Protein AF-A0A1S3Y6X4-F1 (afdb_monomer_lite)

Structure (mmCIF, N/CA/C/O backbone):
data_AF-A0A1S3Y6X4-F1
#
_entry.id   AF-A0A1S3Y6X4-F1
#
loop_
_atom_site.group_PDB
_atom_site.id
_atom_site.type_symbol
_atom_site.label_atom_id
_atom_site.label_alt_id
_atom_site.label_comp_id
_atom_site.label_asym_id
_atom_site.label_entity_id
_atom_site.label_seq_id
_atom_site.pdbx_PDB_ins_code
_atom_site.Cartn_x
_atom_site.Cartn_y
_atom_site.Cartn_z
_atom_site.occupancy
_atom_site.B_iso_or_equiv
_atom_site.auth_seq_id
_atom_site.auth_comp_id
_atom_site.auth_asym_id
_atom_site.auth_atom_id
_atom_site.pdbx_PDB_model_num
ATOM 1 N N . MET A 1 1 ? 9.136 22.303 -18.461 1.00 47.09 1 MET A N 1
ATOM 2 C CA . MET A 1 1 ? 7.845 21.590 -18.485 1.00 47.09 1 MET A CA 1
ATOM 3 C C . MET A 1 1 ? 7.439 21.399 -17.041 1.00 47.09 1 MET A C 1
ATOM 5 O O . MET A 1 1 ? 8.164 20.726 -16.321 1.00 47.09 1 MET A O 1
ATOM 9 N N . GLU A 1 2 ? 6.383 22.078 -16.599 1.00 47.59 2 GLU A N 1
ATOM 10 C CA . GLU A 1 2 ? 5.789 21.848 -15.279 1.00 47.59 2 GLU A CA 1
ATOM 11 C C . GLU A 1 2 ? 5.049 20.513 -15.339 1.00 47.59 2 GLU A C 1
ATOM 13 O O . GLU A 1 2 ? 3.966 20.432 -15.910 1.00 47.59 2 GLU A O 1
ATOM 18 N N . ILE A 1 3 ? 5.658 19.444 -14.835 1.00 56.16 3 ILE A N 1
ATOM 19 C CA . ILE A 1 3 ? 4.926 18.196 -14.620 1.00 56.16 3 ILE A CA 1
ATOM 20 C C . ILE A 1 3 ? 4.400 18.282 -13.198 1.00 56.16 3 ILE A C 1
ATOM 22 O O . ILE A 1 3 ? 5.119 17.965 -12.260 1.00 56.16 3 ILE A O 1
ATOM 26 N N . VAL A 1 4 ? 3.172 18.778 -13.052 1.00 56.69 4 VAL A N 1
ATOM 27 C CA . VAL A 1 4 ? 2.419 18.696 -11.798 1.00 56.69 4 VAL A CA 1
ATOM 28 C C . VAL A 1 4 ? 1.133 17.935 -12.094 1.00 56.69 4 VAL A C 1
ATOM 30 O O . VAL A 1 4 ? 0.048 18.510 -12.183 1.00 56.69 4 VAL A O 1
ATOM 33 N N . GLU A 1 5 ? 1.242 16.622 -12.290 1.00 62.84 5 GLU A N 1
ATOM 34 C CA . GLU A 1 5 ? 0.062 15.777 -12.143 1.00 62.84 5 GLU A CA 1
ATOM 35 C C . GLU A 1 5 ? -0.284 15.746 -10.653 1.00 62.84 5 GLU A C 1
ATOM 37 O O . GLU A 1 5 ? 0.468 15.242 -9.828 1.00 62.84 5 GLU A O 1
ATOM 42 N N . SER A 1 6 ? -1.384 16.400 -10.275 1.00 72.50 6 SER A N 1
ATOM 43 C CA . SER A 1 6 ? -1.896 16.342 -8.905 1.00 72.50 6 SER A CA 1
ATOM 44 C C . SER A 1 6 ? -2.200 14.890 -8.537 1.00 72.50 6 SER A C 1
ATOM 46 O O . SER A 1 6 ? -2.795 14.178 -9.343 1.00 72.50 6 SER A O 1
ATOM 48 N N . ILE A 1 7 ? -1.891 14.476 -7.302 1.00 78.06 7 ILE A N 1
ATOM 49 C CA . ILE A 1 7 ? -2.256 13.146 -6.767 1.00 78.06 7 ILE A CA 1
ATOM 50 C C . ILE A 1 7 ? -3.757 12.868 -6.963 1.00 78.06 7 ILE A C 1
ATOM 52 O O . ILE A 1 7 ? -4.161 11.733 -7.189 1.00 78.06 7 ILE A O 1
ATOM 56 N N . LEU A 1 8 ? -4.587 13.918 -6.939 1.00 78.62 8 LEU A N 1
ATOM 57 C CA . LEU A 1 8 ? -6.036 13.831 -7.145 1.00 78.62 8 LEU A CA 1
ATOM 58 C C . LEU A 1 8 ? -6.444 13.428 -8.573 1.00 78.62 8 LEU A C 1
ATOM 60 O O . LEU A 1 8 ? -7.587 13.033 -8.778 1.00 78.62 8 LEU A O 1
ATOM 64 N N . ASN A 1 9 ? -5.540 13.546 -9.547 1.00 83.44 9 ASN A N 1
ATOM 65 C CA . ASN A 1 9 ? -5.776 13.191 -10.947 1.00 83.44 9 ASN A CA 1
ATOM 66 C C . ASN A 1 9 ? -5.235 11.798 -11.303 1.00 83.44 9 ASN A C 1
ATOM 68 O O . ASN A 1 9 ? -5.407 11.365 -12.442 1.00 83.44 9 ASN A O 1
ATOM 72 N N . LEU A 1 10 ? -4.578 11.107 -10.364 1.00 86.81 10 LEU A N 1
ATOM 73 C CA . LEU A 1 10 ? -4.035 9.779 -10.618 1.00 86.81 10 LEU A CA 1
ATOM 74 C C . LEU A 1 10 ? -5.167 8.771 -10.854 1.00 86.81 10 LEU A C 1
ATOM 76 O O . LEU A 1 10 ? -6.141 8.750 -10.092 1.00 86.81 10 LEU A O 1
ATOM 80 N N . PRO A 1 11 ? -5.049 7.900 -11.871 1.00 90.44 11 PRO A N 1
ATOM 81 C CA . PRO A 1 11 ? -6.012 6.834 -12.067 1.00 90.44 11 PRO A CA 1
ATOM 82 C C . PRO A 1 11 ? -5.911 5.844 -10.905 1.00 90.44 11 PRO A C 1
ATOM 84 O O . PRO A 1 11 ? -4.830 5.354 -10.578 1.00 90.44 11 PRO A O 1
ATOM 87 N N . LEU A 1 12 ? -7.055 5.539 -10.296 1.00 92.62 12 LEU A N 1
ATOM 88 C CA . LEU A 1 12 ? -7.169 4.455 -9.330 1.00 92.62 12 LEU A CA 1
ATOM 89 C C . LEU A 1 12 ? -6.972 3.116 -10.051 1.00 92.62 12 LEU A C 1
ATOM 91 O O . LEU A 1 12 ? -7.682 2.821 -11.012 1.00 92.62 12 LEU A O 1
ATOM 95 N N . GLN A 1 13 ? -6.020 2.319 -9.581 1.00 93.69 13 GLN A N 1
ATOM 96 C CA . GLN A 1 13 ? -5.647 1.039 -10.171 1.00 93.69 13 GLN A CA 1
ATOM 97 C C . GLN A 1 13 ? -6.121 -0.124 -9.305 1.00 93.69 13 GLN A C 1
ATOM 99 O O . GLN A 1 13 ? -6.089 -0.071 -8.073 1.00 93.69 13 GLN A O 1
ATOM 104 N N . ASP A 1 14 ? -6.544 -1.185 -9.986 1.00 94.31 14 ASP A N 1
ATOM 105 C CA . ASP A 1 14 ? -6.985 -2.437 -9.382 1.00 94.31 14 ASP A CA 1
ATOM 106 C C . ASP A 1 14 ? -6.463 -3.615 -10.222 1.00 94.31 14 ASP A C 1
ATOM 108 O O . ASP A 1 14 ? -7.204 -4.169 -11.040 1.00 94.31 14 ASP A O 1
ATOM 112 N N . PRO A 1 15 ? -5.161 -3.956 -10.119 1.00 93.81 15 PRO A N 1
ATOM 113 C CA . PRO A 1 15 ? -4.589 -5.044 -10.901 1.00 93.81 15 PRO A CA 1
ATOM 114 C C . PRO A 1 15 ? -5.336 -6.373 -10.675 1.00 93.81 15 PRO A C 1
ATOM 116 O O . PRO A 1 15 ? -5.765 -6.675 -9.547 1.00 93.81 15 PRO A O 1
ATOM 119 N N . PRO A 1 16 ? -5.525 -7.180 -11.734 1.00 88.31 16 PRO A N 1
ATOM 120 C CA . PRO A 1 16 ? -6.148 -8.491 -11.614 1.00 88.31 16 PRO A CA 1
ATOM 121 C C . PRO A 1 16 ? -5.217 -9.461 -10.873 1.00 88.31 16 PRO A C 1
ATOM 123 O O . PRO A 1 16 ? -4.002 -9.352 -10.981 1.00 88.31 16 PRO A O 1
ATOM 126 N N . GLY A 1 17 ? -5.789 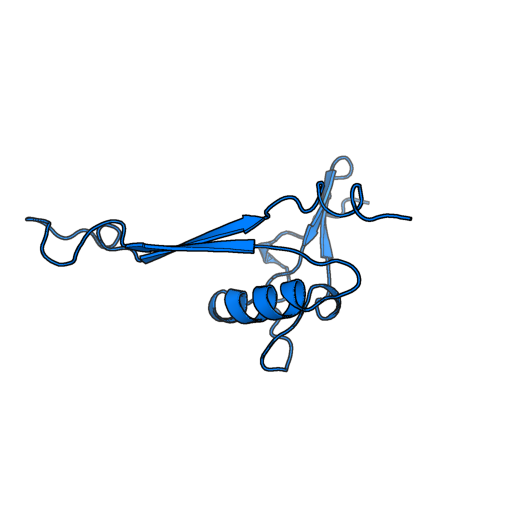-10.441 -10.172 1.00 88.00 17 GLY A N 1
ATOM 127 C CA . GLY A 1 17 ? -5.027 -11.437 -9.409 1.00 88.00 17 GLY A CA 1
ATOM 128 C C . GLY A 1 17 ? -5.329 -11.400 -7.913 1.00 88.00 17 GLY A C 1
ATOM 129 O O . GLY A 1 17 ? -5.986 -10.480 -7.422 1.00 88.00 17 GLY A O 1
ATOM 130 N N . GLU A 1 18 ? -4.888 -12.439 -7.203 1.00 89.31 18 GLU A N 1
ATOM 131 C CA . GLU A 1 18 ? -4.993 -12.516 -5.739 1.00 89.31 18 GLU A CA 1
ATOM 132 C C . GLU A 1 18 ? -3.964 -11.587 -5.072 1.00 89.31 18 GLU A C 1
ATOM 134 O O . GLU A 1 18 ? -4.299 -10.859 -4.138 1.00 89.31 18 GLU A O 1
ATOM 139 N N . ASP A 1 19 ? -2.763 -11.524 -5.642 1.00 91.88 19 ASP A N 1
ATOM 140 C CA . ASP A 1 19 ? -1.653 -10.639 -5.296 1.00 91.88 19 ASP A CA 1
ATOM 141 C C . ASP A 1 19 ? -1.116 -9.907 -6.541 1.00 91.88 19 ASP A C 1
ATOM 143 O O . ASP A 1 19 ? -1.403 -10.291 -7.676 1.00 91.88 19 ASP A O 1
ATOM 147 N N . PHE A 1 20 ? -0.402 -8.801 -6.326 1.00 92.94 20 PHE A N 1
ATOM 148 C CA . PHE A 1 20 ? 0.255 -8.020 -7.380 1.00 92.94 20 PHE A CA 1
ATOM 149 C C . PHE A 1 20 ? 1.427 -7.228 -6.798 1.00 92.94 20 PHE A C 1
ATOM 151 O O . PHE A 1 20 ? 1.558 -7.097 -5.584 1.00 92.94 20 PHE A O 1
ATOM 158 N N . SER A 1 21 ? 2.273 -6.684 -7.661 1.00 91.31 21 SER A N 1
ATOM 159 C CA . SER A 1 21 ? 3.534 -6.034 -7.306 1.00 91.31 21 SER A CA 1
ATOM 160 C C . SER A 1 21 ? 3.657 -4.648 -7.948 1.00 91.31 21 SER A C 1
ATOM 162 O O . SER A 1 21 ? 2.809 -4.212 -8.729 1.00 91.31 21 SER A O 1
ATOM 164 N N . ALA A 1 22 ? 4.749 -3.945 -7.665 1.00 89.62 22 ALA A N 1
ATOM 165 C CA . ALA A 1 22 ? 5.109 -2.680 -8.289 1.00 89.62 22 ALA A CA 1
ATOM 166 C C . ALA A 1 22 ? 5.249 -2.799 -9.814 1.00 89.62 22 ALA A C 1
ATOM 168 O O . ALA A 1 22 ? 5.010 -1.824 -10.524 1.00 89.62 22 ALA A O 1
ATOM 169 N N . SER A 1 23 ? 5.596 -3.982 -10.329 1.00 90.44 23 SER A N 1
ATOM 170 C CA . SER A 1 23 ? 5.709 -4.227 -11.774 1.00 90.44 23 SER A CA 1
ATOM 171 C C . SER A 1 23 ? 4.353 -4.296 -12.484 1.00 90.44 23 SER A C 1
ATOM 173 O O . SER A 1 23 ? 4.292 -4.114 -13.698 1.00 90.44 23 SER A O 1
ATOM 175 N N . ASP A 1 24 ? 3.269 -4.503 -11.734 1.00 92.62 24 ASP A N 1
ATOM 176 C CA . ASP A 1 24 ? 1.898 -4.574 -12.251 1.00 92.62 24 ASP A CA 1
ATOM 177 C C . ASP A 1 24 ? 1.187 -3.208 -12.227 1.00 92.62 24 ASP A C 1
ATOM 179 O O . ASP A 1 24 ? 0.045 -3.084 -12.675 1.00 92.62 24 ASP A O 1
ATOM 183 N N . LEU A 1 25 ? 1.854 -2.173 -11.700 1.00 93.19 25 LEU A N 1
ATOM 184 C CA . LEU A 1 25 ? 1.321 -0.821 -11.574 1.00 93.19 25 LEU A CA 1
ATOM 185 C C . LEU A 1 25 ? 1.841 0.108 -12.673 1.00 93.19 25 LEU A C 1
ATOM 187 O O . LEU A 1 25 ? 3.000 0.080 -13.083 1.00 93.19 25 LEU A O 1
ATOM 191 N N . SER A 1 26 ? 0.964 1.003 -13.114 1.00 92.81 26 SER A N 1
ATOM 192 C CA . SER A 1 26 ? 1.308 2.141 -13.960 1.00 92.81 26 SER A CA 1
ATOM 193 C C . SER A 1 26 ? 1.739 3.316 -13.083 1.00 92.81 26 SER A C 1
ATOM 195 O O . SER A 1 26 ? 0.917 3.928 -12.398 1.00 92.81 26 SER A O 1
ATOM 197 N N . TRP A 1 27 ? 3.031 3.629 -13.096 1.00 91.12 27 TRP A N 1
ATOM 198 C CA . TRP A 1 27 ? 3.620 4.698 -12.291 1.00 91.12 27 TRP A CA 1
ATOM 199 C C . TRP A 1 27 ? 3.541 6.046 -12.995 1.00 91.12 27 TRP A C 1
ATOM 201 O O . TRP A 1 27 ? 3.765 6.157 -14.200 1.00 91.12 27 TRP A O 1
ATOM 211 N N . THR A 1 28 ? 3.233 7.078 -12.222 1.00 89.12 28 THR A N 1
ATOM 212 C CA . THR A 1 28 ? 3.092 8.450 -12.701 1.00 89.12 28 THR A CA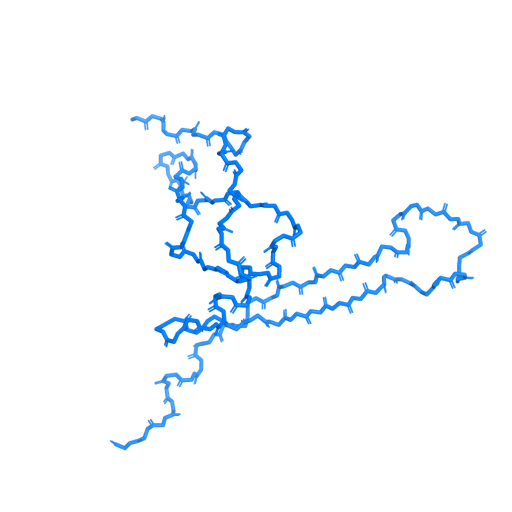 1
ATOM 213 C C . THR A 1 28 ? 4.024 9.366 -11.926 1.00 89.12 28 THR A C 1
ATOM 215 O O . THR A 1 28 ? 4.055 9.324 -10.698 1.00 89.12 28 THR A O 1
ATOM 218 N N . LYS A 1 29 ? 4.761 10.228 -12.632 1.00 87.00 29 LYS A N 1
ATOM 219 C CA . LYS A 1 29 ? 5.650 11.208 -12.000 1.00 87.00 29 LYS A CA 1
ATOM 220 C C . LYS A 1 29 ? 4.854 12.378 -11.450 1.00 87.00 29 LYS A C 1
ATOM 222 O O . LYS A 1 29 ? 4.320 13.184 -12.209 1.00 87.00 29 LYS A O 1
ATOM 227 N N . VAL A 1 30 ? 4.832 12.491 -10.130 1.00 85.88 30 VAL A N 1
ATOM 228 C CA . VAL A 1 30 ? 4.176 13.576 -9.404 1.00 85.88 30 VAL A CA 1
ATOM 229 C C . VAL A 1 30 ? 5.239 14.416 -8.711 1.00 85.88 30 VAL A C 1
ATOM 231 O O . VAL A 1 30 ? 6.123 13.884 -8.046 1.00 85.88 30 VAL A O 1
ATOM 234 N N . GLY A 1 31 ? 5.171 15.738 -8.851 1.00 80.19 31 GLY A N 1
ATOM 235 C CA . GLY A 1 31 ? 6.096 16.631 -8.159 1.00 80.19 31 GLY A CA 1
ATOM 236 C C . GLY A 1 31 ? 6.282 17.965 -8.860 1.00 80.19 31 GLY A C 1
ATOM 237 O O . GLY A 1 31 ? 5.366 18.489 -9.481 1.00 80.19 31 GLY A O 1
ATOM 238 N N . ASN A 1 32 ? 7.470 18.538 -8.718 1.00 76.81 32 ASN A N 1
ATOM 239 C CA . ASN A 1 32 ? 7.904 19.743 -9.407 1.00 76.81 32 ASN A CA 1
ATOM 240 C C . ASN A 1 32 ? 9.265 19.505 -10.091 1.00 76.81 32 ASN A C 1
ATOM 242 O O . ASN A 1 32 ? 9.810 18.404 -10.077 1.00 76.81 32 ASN A O 1
ATOM 246 N N . VAL A 1 33 ? 9.822 20.547 -10.712 1.00 73.00 33 VAL A N 1
ATOM 247 C CA . VAL A 1 33 ? 11.083 20.453 -11.474 1.00 73.00 33 VAL A CA 1
ATOM 248 C C . VAL A 1 33 ? 12.280 20.044 -10.601 1.00 73.00 33 VAL A C 1
ATOM 250 O O . VAL A 1 33 ? 13.231 19.460 -11.113 1.00 73.00 33 VAL A O 1
ATOM 253 N N . GLU A 1 34 ? 12.245 20.327 -9.298 1.00 78.81 34 GLU A N 1
ATOM 254 C CA . GLU A 1 34 ? 13.345 20.040 -8.370 1.00 78.81 34 GLU A CA 1
ATOM 255 C C . GLU A 1 34 ? 13.197 18.686 -7.668 1.00 78.81 34 GLU A C 1
ATOM 257 O O . GLU A 1 34 ? 14.199 18.086 -7.276 1.00 78.81 34 GLU A O 1
ATOM 262 N N . ARG A 1 35 ? 11.961 18.207 -7.482 1.00 78.94 35 ARG A N 1
ATOM 263 C CA . ARG A 1 35 ? 11.639 16.958 -6.784 1.00 78.94 35 ARG A CA 1
ATOM 264 C C . ARG A 1 35 ? 10.426 16.299 -7.414 1.00 78.94 35 ARG A C 1
ATOM 266 O O . ARG A 1 35 ? 9.351 16.895 -7.439 1.00 78.94 35 ARG A O 1
ATOM 273 N N . TYR A 1 36 ? 10.600 15.068 -7.868 1.00 83.62 36 TYR A N 1
ATOM 274 C CA . TYR A 1 36 ? 9.520 14.225 -8.358 1.00 83.62 36 TYR A CA 1
ATOM 275 C C . TYR A 1 36 ? 9.621 12.844 -7.726 1.00 83.62 36 TYR A C 1
ATOM 277 O O . TYR A 1 36 ? 10.722 12.341 -7.507 1.00 83.62 36 TYR A O 1
ATOM 285 N N . ASP A 1 37 ? 8.460 12.251 -7.494 1.00 86.44 37 ASP A N 1
ATOM 286 C CA . ASP A 1 37 ? 8.294 10.888 -7.017 1.00 86.44 37 ASP A CA 1
ATOM 287 C C . ASP A 1 37 ? 7.474 10.107 -8.050 1.00 86.44 37 ASP A C 1
ATOM 289 O O . ASP A 1 37 ? 6.564 10.651 -8.686 1.00 86.44 37 ASP A O 1
A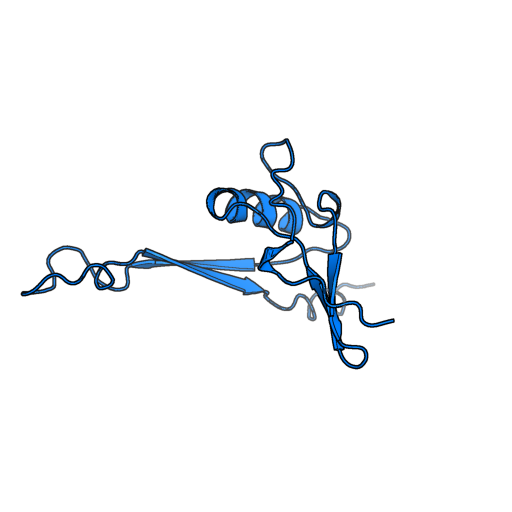TOM 293 N N . ASP A 1 38 ? 7.804 8.832 -8.234 1.00 87.75 38 ASP A N 1
ATOM 294 C CA . ASP A 1 38 ? 6.969 7.907 -8.994 1.00 87.75 38 ASP A CA 1
ATOM 295 C C . ASP A 1 38 ? 5.848 7.411 -8.069 1.00 87.75 38 ASP A C 1
ATOM 297 O O . ASP A 1 38 ? 6.100 6.813 -7.023 1.00 87.75 38 ASP A O 1
ATOM 301 N N . VAL A 1 39 ? 4.596 7.685 -8.437 1.00 89.94 39 VAL A N 1
ATOM 302 C CA . VAL A 1 39 ? 3.416 7.394 -7.613 1.00 89.94 39 VAL A CA 1
ATOM 303 C C . VAL A 1 39 ? 2.402 6.573 -8.406 1.00 89.94 39 VAL A C 1
ATOM 305 O O . VAL A 1 39 ? 2.152 6.827 -9.584 1.00 89.94 39 VAL A O 1
ATOM 308 N N . ALA A 1 40 ? 1.776 5.608 -7.737 1.00 92.38 40 ALA A N 1
ATOM 309 C CA . ALA A 1 40 ? 0.615 4.873 -8.223 1.00 92.38 40 ALA A CA 1
ATOM 310 C C . ALA A 1 40 ? -0.479 4.884 -7.147 1.00 92.38 40 ALA A C 1
ATOM 312 O O . ALA A 1 40 ? -0.191 4.855 -5.949 1.00 92.38 40 ALA A O 1
ATOM 313 N N . LEU A 1 41 ? -1.742 4.944 -7.572 1.00 92.31 41 LEU A N 1
ATOM 314 C CA . LEU A 1 41 ? -2.894 4.957 -6.674 1.00 92.31 41 LEU A CA 1
ATOM 315 C C . LEU A 1 41 ? -3.603 3.602 -6.725 1.00 92.31 41 LEU A C 1
ATOM 317 O O . LEU A 1 41 ? -4.037 3.186 -7.795 1.00 92.31 41 LEU A O 1
ATOM 321 N N . ILE A 1 42 ? -3.764 2.946 -5.575 1.00 93.75 42 ILE A N 1
ATOM 322 C CA . ILE A 1 42 ? -4.476 1.665 -5.441 1.00 93.75 42 ILE A CA 1
ATOM 323 C C . ILE A 1 42 ? -5.595 1.754 -4.403 1.00 93.75 42 ILE A C 1
ATOM 325 O O . ILE A 1 42 ? -5.585 2.618 -3.522 1.00 93.75 42 ILE A O 1
ATOM 329 N N . LEU A 1 43 ? -6.561 0.840 -4.493 1.00 90.69 43 LEU A N 1
ATOM 330 C CA . LEU A 1 43 ? -7.593 0.673 -3.470 1.00 90.69 43 LEU A CA 1
ATOM 331 C C . LEU A 1 43 ? -6.967 0.279 -2.124 1.00 90.69 43 LEU A C 1
ATOM 333 O O . LEU A 1 43 ? -6.143 -0.632 -2.062 1.00 90.69 43 LEU A O 1
ATOM 337 N N . TYR A 1 44 ? -7.415 0.905 -1.030 1.00 85.81 44 TYR A N 1
ATOM 338 C CA . TYR A 1 44 ? -6.936 0.576 0.320 1.00 85.81 44 TYR A CA 1
ATOM 339 C C . TYR A 1 44 ? -7.145 -0.908 0.667 1.00 85.81 44 TYR A C 1
ATOM 341 O O . TYR A 1 44 ? -6.257 -1.552 1.221 1.00 85.81 44 TYR A O 1
ATOM 349 N N . ASP A 1 45 ? -8.280 -1.480 0.257 1.00 88.69 45 ASP A N 1
ATOM 350 C CA . ASP A 1 45 ? -8.603 -2.896 0.477 1.00 88.69 45 ASP A CA 1
ATOM 351 C C . ASP A 1 45 ? -7.656 -3.855 -0.268 1.00 88.69 45 ASP A C 1
ATOM 353 O O . ASP A 1 45 ? -7.571 -5.034 0.074 1.00 88.69 45 ASP A O 1
ATOM 357 N N . ARG A 1 46 ? -6.910 -3.356 -1.262 1.00 92.00 46 ARG A N 1
ATOM 358 C CA . ARG A 1 46 ? -5.927 -4.116 -2.045 1.00 92.00 46 ARG A CA 1
ATOM 359 C C . ARG A 1 46 ? -4.490 -3.966 -1.533 1.00 92.00 46 ARG A C 1
ATOM 361 O O . ARG A 1 46 ? -3.597 -4.602 -2.082 1.00 92.00 46 ARG A O 1
ATOM 368 N N . VAL A 1 47 ? -4.248 -3.189 -0.472 1.00 89.31 47 VAL A N 1
ATOM 369 C CA . VAL A 1 47 ? -2.894 -2.986 0.087 1.00 89.31 47 VAL A CA 1
ATOM 370 C C . VAL A 1 47 ? -2.262 -4.301 0.555 1.00 89.31 47 VAL A C 1
ATOM 372 O O . VAL A 1 47 ? -1.079 -4.520 0.322 1.00 89.31 47 VAL A O 1
ATOM 375 N N . ASP A 1 48 ? -3.038 -5.208 1.159 1.00 88.50 48 ASP A N 1
ATOM 376 C CA . ASP A 1 48 ? -2.525 -6.529 1.559 1.00 88.50 48 ASP A CA 1
ATOM 377 C C . ASP A 1 48 ? -2.045 -7.342 0.341 1.00 88.50 48 ASP A C 1
ATOM 379 O O . ASP A 1 48 ? -0.975 -7.942 0.389 1.00 88.50 48 ASP A O 1
ATOM 383 N N . ALA A 1 49 ? -2.816 -7.336 -0.752 1.00 91.88 49 ALA A N 1
ATOM 384 C CA . ALA A 1 49 ? -2.484 -8.041 -1.991 1.00 91.88 49 ALA A CA 1
ATOM 385 C C . ALA A 1 49 ? -1.201 -7.490 -2.637 1.00 91.88 49 ALA A C 1
ATOM 387 O O . ALA A 1 49 ? -0.370 -8.270 -3.099 1.00 91.88 49 ALA A O 1
ATOM 388 N N . PHE A 1 50 ? -1.019 -6.164 -2.602 1.00 91.25 50 PHE A N 1
ATOM 389 C CA . PHE A 1 50 ? 0.215 -5.511 -3.044 1.00 91.25 50 PHE A CA 1
ATOM 390 C C . PHE A 1 50 ? 1.429 -5.960 -2.220 1.00 91.25 50 PHE A C 1
ATOM 392 O O . PHE A 1 50 ? 2.469 -6.325 -2.757 1.00 91.25 50 PHE A O 1
ATOM 399 N N . ILE A 1 51 ? 1.297 -5.955 -0.892 1.00 86.75 51 ILE A N 1
ATOM 400 C CA . ILE A 1 51 ? 2.401 -6.303 0.010 1.00 86.75 51 ILE A CA 1
ATOM 401 C C . ILE A 1 51 ? 2.815 -7.763 -0.159 1.00 86.75 51 ILE A C 1
ATOM 403 O O . ILE A 1 51 ? 4.008 -8.058 -0.152 1.00 86.75 51 ILE A O 1
ATOM 407 N N . ILE A 1 52 ? 1.847 -8.671 -0.315 1.00 87.62 52 ILE A N 1
ATOM 408 C CA . ILE A 1 52 ? 2.121 -10.090 -0.564 1.00 87.62 52 ILE A CA 1
ATOM 409 C C . ILE A 1 52 ? 2.906 -10.257 -1.868 1.00 87.62 52 ILE A C 1
ATOM 411 O O . ILE A 1 52 ? 3.963 -10.887 -1.846 1.00 87.62 52 ILE A O 1
ATOM 415 N N . GLY A 1 53 ? 2.442 -9.651 -2.967 1.00 89.50 53 GLY A N 1
ATOM 416 C CA . GLY A 1 53 ? 3.117 -9.756 -4.261 1.00 89.50 53 GLY A CA 1
ATOM 417 C C . GLY A 1 53 ? 4.526 -9.155 -4.239 1.00 89.50 53 GLY A C 1
ATOM 418 O O . GLY A 1 53 ? 5.471 -9.785 -4.712 1.00 89.50 53 GLY A O 1
ATOM 419 N N . GLU A 1 54 ? 4.709 -8.000 -3.592 1.00 87.38 54 GLU A N 1
ATOM 420 C CA . GLU A 1 54 ? 6.033 -7.394 -3.388 1.00 87.38 54 GLU A CA 1
ATOM 421 C C . GLU A 1 54 ? 6.975 -8.272 -2.551 1.00 87.38 54 GLU A C 1
ATOM 423 O O . GLU A 1 54 ? 8.151 -8.416 -2.884 1.00 87.38 54 GLU A O 1
ATOM 428 N N . CYS A 1 55 ? 6.479 -8.907 -1.483 1.00 81.88 55 CYS A N 1
ATOM 429 C CA . CYS A 1 55 ? 7.286 -9.818 -0.661 1.00 81.88 55 CYS A CA 1
ATOM 430 C C . CYS A 1 55 ? 7.709 -11.083 -1.422 1.00 81.88 55 CYS A C 1
ATOM 432 O O . CYS A 1 55 ? 8.743 -11.679 -1.111 1.00 81.88 55 CYS A O 1
ATOM 434 N N . CYS A 1 56 ? 6.900 -11.519 -2.390 1.00 82.19 56 CYS A N 1
ATOM 435 C CA . CYS A 1 56 ? 7.170 -12.685 -3.225 1.00 82.19 56 CYS A CA 1
ATOM 436 C C . CYS A 1 56 ? 8.136 -12.392 -4.385 1.00 82.19 56 CYS A C 1
ATOM 438 O O . CYS A 1 56 ? 8.587 -13.334 -5.044 1.00 82.19 56 CYS A O 1
ATOM 440 N N . ASN A 1 57 ? 8.503 -11.126 -4.617 1.00 76.44 57 ASN A N 1
ATOM 441 C CA . ASN A 1 57 ? 9.477 -10.765 -5.637 1.00 76.44 57 ASN A CA 1
ATOM 442 C C . ASN A 1 57 ? 10.894 -11.204 -5.224 1.00 76.44 57 ASN A C 1
ATOM 444 O O . ASN A 1 57 ? 11.535 -10.620 -4.351 1.00 76.44 57 ASN A O 1
ATOM 448 N N . VAL A 1 58 ? 11.397 -12.256 -5.872 1.00 70.19 58 VAL A N 1
ATOM 449 C CA . VAL A 1 58 ? 12.715 -12.845 -5.580 1.00 70.19 58 VAL A CA 1
ATOM 450 C C . VAL A 1 58 ? 13.891 -11.957 -5.992 1.00 70.19 58 VAL A C 1
ATOM 452 O O . VAL A 1 58 ? 14.982 -12.116 -5.443 1.00 70.19 58 VAL A O 1
ATOM 455 N N . GLU A 1 59 ? 13.699 -11.040 -6.946 1.00 67.94 59 GLU A N 1
ATOM 456 C CA . GLU A 1 59 ? 14.767 -10.143 -7.408 1.00 67.94 59 GLU A CA 1
ATOM 457 C C . GLU A 1 59 ? 15.005 -8.996 -6.422 1.00 67.94 59 GLU A C 1
ATOM 459 O O . GLU A 1 59 ? 16.152 -8.619 -6.166 1.00 67.94 59 GLU A O 1
ATOM 464 N N . PHE A 1 60 ? 13.925 -8.505 -5.813 1.00 63.75 60 PHE A N 1
ATOM 465 C CA . PHE A 1 60 ? 13.929 -7.407 -4.852 1.00 63.75 60 PHE A CA 1
ATOM 466 C C . PHE A 1 60 ? 13.056 -7.785 -3.658 1.00 63.75 60 PHE A C 1
ATOM 468 O O . PHE A 1 60 ? 11.932 -7.299 -3.551 1.00 63.75 60 PHE A O 1
ATOM 475 N N . PRO A 1 61 ? 13.537 -8.678 -2.771 1.00 65.56 61 PRO A N 1
ATOM 476 C CA . PRO A 1 61 ? 12.751 -9.100 -1.627 1.00 65.56 61 PRO A CA 1
ATOM 477 C C . PRO A 1 61 ? 12.504 -7.886 -0.736 1.00 65.56 61 PRO A C 1
ATOM 479 O O . PRO A 1 61 ? 13.398 -7.429 -0.026 1.00 65.56 61 PRO A O 1
ATOM 482 N N . THR A 1 62 ? 11.290 -7.354 -0.777 1.00 68.06 62 THR A N 1
ATOM 483 C CA . THR A 1 62 ? 10.867 -6.296 0.132 1.00 68.06 62 THR A CA 1
ATOM 484 C C . THR A 1 62 ? 10.248 -6.967 1.344 1.00 68.06 62 THR A C 1
ATOM 486 O O . THR A 1 62 ? 9.289 -7.723 1.220 1.00 68.06 62 THR A O 1
ATOM 489 N N . ARG A 1 63 ? 10.805 -6.742 2.537 1.00 68.50 63 ARG A N 1
ATOM 490 C CA . ARG A 1 63 ? 10.205 -7.244 3.777 1.00 68.50 63 ARG A CA 1
ATOM 491 C C . ARG A 1 63 ? 9.441 -6.120 4.452 1.00 68.50 63 ARG A C 1
ATOM 493 O O . ARG A 1 63 ? 10.008 -5.075 4.768 1.00 68.50 63 ARG A O 1
ATOM 500 N N . PHE A 1 64 ? 8.168 -6.379 4.707 1.00 70.88 64 PHE A N 1
ATOM 501 C CA . PHE A 1 64 ? 7.324 -5.510 5.506 1.00 70.88 64 PHE A CA 1
ATOM 502 C C . PHE A 1 64 ? 7.137 -6.125 6.889 1.00 70.88 64 PHE A C 1
ATOM 504 O O . PHE A 1 64 ? 6.687 -7.264 7.023 1.00 70.88 64 PHE A O 1
ATOM 511 N N . HIS A 1 65 ? 7.456 -5.360 7.926 1.00 73.94 65 HIS A N 1
ATOM 512 C CA . HIS A 1 65 ? 6.940 -5.603 9.261 1.00 73.94 65 HIS A CA 1
ATOM 513 C C . HIS A 1 65 ? 5.504 -5.082 9.306 1.00 73.94 65 HIS A C 1
ATOM 515 O O . HIS A 1 65 ? 5.246 -3.906 9.043 1.00 73.94 65 HIS A O 1
ATOM 521 N N . ILE A 1 66 ? 4.559 -5.986 9.564 1.00 73.19 66 ILE A N 1
ATOM 522 C CA . ILE A 1 66 ? 3.129 -5.676 9.573 1.00 73.19 66 ILE A CA 1
ATOM 523 C C . ILE A 1 66 ? 2.620 -5.797 11.000 1.00 73.19 66 ILE A C 1
ATOM 525 O O . ILE A 1 66 ? 2.498 -6.900 11.534 1.00 73.19 66 ILE A O 1
ATOM 529 N N . GLU A 1 67 ? 2.246 -4.672 11.598 1.00 73.56 67 GLU A N 1
ATOM 530 C CA . GLU A 1 67 ? 1.573 -4.671 12.892 1.00 73.56 67 GLU A CA 1
ATOM 531 C C . GLU A 1 67 ? 0.094 -4.385 12.709 1.00 73.56 67 GLU A C 1
ATOM 533 O O . GLU A 1 67 ? -0.292 -3.385 12.106 1.00 73.56 67 GLU A O 1
ATOM 538 N N . ARG A 1 68 ? -0.755 -5.249 13.267 1.00 74.88 68 ARG A N 1
ATOM 539 C CA . ARG A 1 68 ? -2.197 -5.009 13.351 1.00 74.88 68 ARG A CA 1
ATOM 540 C C . ARG A 1 68 ? -2.563 -4.829 14.812 1.00 74.88 68 ARG A C 1
ATOM 542 O O . ARG A 1 68 ? -2.287 -5.700 15.635 1.00 74.88 68 ARG A O 1
ATOM 549 N N . GLY A 1 69 ? -3.179 -3.702 15.141 1.00 68.88 69 GLY A N 1
ATOM 550 C CA . GLY A 1 69 ? -3.483 -3.353 16.521 1.00 68.88 69 GLY A CA 1
ATOM 551 C C . GLY A 1 69 ? -4.797 -2.607 16.640 1.00 68.88 69 GLY A C 1
ATOM 552 O O . GLY A 1 69 ? -5.190 -1.844 15.763 1.00 68.88 69 GLY A O 1
ATOM 553 N N . ARG A 1 70 ? -5.484 -2.797 17.765 1.00 67.69 70 ARG A N 1
ATOM 554 C CA . ARG A 1 70 ? -6.555 -1.889 18.182 1.00 67.69 70 ARG A CA 1
ATOM 555 C C . ARG A 1 70 ? -5.947 -0.855 19.100 1.00 67.69 70 ARG A C 1
ATOM 557 O O . ARG A 1 70 ? -5.260 -1.222 20.051 1.00 67.69 70 ARG A O 1
ATOM 564 N N . LYS A 1 71 ? -6.260 0.422 18.880 1.00 69.25 71 LYS A N 1
ATOM 565 C CA . LYS A 1 71 ? -5.781 1.493 19.763 1.00 69.25 71 LYS A CA 1
ATOM 566 C C . LYS A 1 71 ? -6.208 1.261 21.223 1.00 69.25 71 LYS A C 1
ATOM 568 O O . LYS A 1 71 ? -5.454 1.609 22.128 1.00 69.25 71 LYS A O 1
ATOM 573 N N . ARG A 1 72 ? -7.385 0.643 21.452 1.00 67.00 72 ARG A N 1
ATOM 574 C CA . ARG A 1 72 ? -7.910 0.193 22.764 1.00 67.00 72 ARG A CA 1
ATOM 575 C C . ARG A 1 72 ? -8.870 -1.004 22.639 1.00 67.00 72 ARG A C 1
ATOM 577 O O . ARG A 1 72 ? -9.452 -1.246 21.584 1.00 67.00 72 ARG A O 1
ATOM 584 N N . SER A 1 73 ? -9.095 -1.738 23.731 1.00 66.50 73 SER A N 1
ATOM 585 C CA . SER A 1 73 ? -10.075 -2.837 23.809 1.00 66.50 73 SER A CA 1
ATOM 586 C C . SER A 1 73 ? -11.523 -2.323 23.870 1.00 66.50 73 SER A C 1
ATOM 588 O O . SER A 1 73 ? -11.829 -1.434 24.667 1.00 66.50 73 SER A O 1
ATOM 590 N N . ARG A 1 74 ? -12.433 -2.885 23.052 1.00 67.56 74 ARG A N 1
ATOM 591 C CA . ARG A 1 74 ? -13.873 -2.528 23.027 1.00 67.56 74 ARG A CA 1
ATOM 592 C C . ARG A 1 74 ? -14.476 -2.590 24.437 1.00 67.56 74 ARG A C 1
ATOM 594 O O . ARG A 1 74 ? -14.350 -3.610 25.104 1.00 67.56 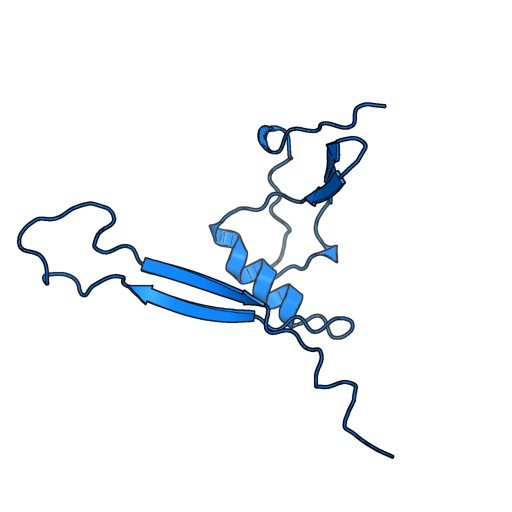74 ARG A O 1
ATOM 601 N N . GLY A 1 75 ? -15.132 -1.510 24.869 1.00 69.44 75 GLY A N 1
ATOM 602 C CA . GLY A 1 75 ? -15.755 -1.398 26.197 1.00 69.44 75 GLY A CA 1
ATOM 603 C C . GLY A 1 75 ? -14.874 -0.775 27.290 1.00 69.44 75 GLY A C 1
ATOM 604 O O . GLY A 1 75 ? -15.348 -0.575 28.401 1.00 69.44 75 GLY A O 1
ATOM 605 N N . SER A 1 76 ? -13.617 -0.423 26.993 1.00 71.06 76 SER A N 1
ATOM 606 C CA . SER A 1 76 ? -12.715 0.247 27.952 1.00 71.06 76 SER A CA 1
ATOM 607 C C . SER A 1 76 ? -12.975 1.748 28.160 1.00 71.06 76 SER A C 1
ATOM 609 O O . SER A 1 76 ? -12.346 2.357 29.025 1.00 71.06 76 SER A O 1
ATOM 611 N N . LEU A 1 77 ? -13.872 2.368 27.386 1.00 69.75 77 LEU A N 1
ATOM 612 C CA . LEU A 1 77 ? -14.130 3.808 27.441 1.00 69.75 77 LEU A CA 1
ATOM 613 C C . LEU A 1 77 ? -15.534 4.091 27.961 1.00 69.75 77 LEU A C 1
ATOM 615 O O . LEU A 1 77 ? -16.491 3.419 27.587 1.00 69.75 77 LEU A O 1
ATOM 619 N N . LYS A 1 78 ? -15.638 5.114 28.818 1.00 71.38 78 LYS A N 1
ATOM 620 C CA . LYS A 1 78 ? -16.916 5.623 29.339 1.00 71.38 78 LYS A CA 1
ATOM 621 C C . LYS A 1 78 ? -17.699 6.423 28.293 1.00 71.38 78 LYS A C 1
ATOM 623 O O . LYS A 1 78 ? -18.920 6.456 28.362 1.00 71.38 78 LYS A O 1
ATOM 628 N N . GLU A 1 79 ? -17.003 7.029 27.334 1.00 73.75 79 GLU A N 1
ATOM 629 C CA . GLU A 1 79 ? -17.579 7.749 26.196 1.00 73.75 79 GLU A CA 1
ATOM 630 C C . GLU A 1 79 ? -16.942 7.242 24.901 1.00 73.75 79 GLU A C 1
ATOM 632 O O . GLU A 1 79 ? -15.740 6.984 24.852 1.00 73.75 79 GLU A O 1
ATOM 637 N N . TYR A 1 80 ? -17.757 7.070 23.863 1.00 63.41 80 TYR A N 1
ATOM 638 C CA . TYR A 1 80 ? -17.337 6.562 22.559 1.00 63.41 80 TYR A CA 1
ATOM 639 C C . TYR A 1 80 ? -17.012 7.729 21.620 1.00 63.41 80 TYR A C 1
ATOM 641 O O . TYR A 1 80 ? -17.906 8.510 21.289 1.00 63.41 80 TYR A O 1
ATOM 649 N N . LYS A 1 81 ? -15.767 7.820 21.136 1.00 69.94 81 LYS A N 1
ATOM 650 C CA . LYS A 1 81 ? -15.449 8.538 19.894 1.00 69.94 81 LYS A CA 1
ATOM 651 C C . LYS A 1 81 ? -15.132 7.527 18.803 1.00 69.94 81 LYS A C 1
ATOM 653 O O . LYS A 1 81 ? -14.579 6.463 19.072 1.00 69.94 81 LYS A O 1
ATOM 658 N N . HIS A 1 82 ? -15.480 7.874 17.570 1.00 61.75 82 HIS A N 1
ATOM 659 C CA . HIS A 1 82 ? -15.360 6.990 16.412 1.00 61.75 82 HIS A CA 1
ATOM 660 C C . HIS A 1 82 ? -13.945 6.392 16.259 1.00 61.75 82 HIS A C 1
ATOM 662 O O . HIS A 1 82 ? -13.794 5.197 16.014 1.00 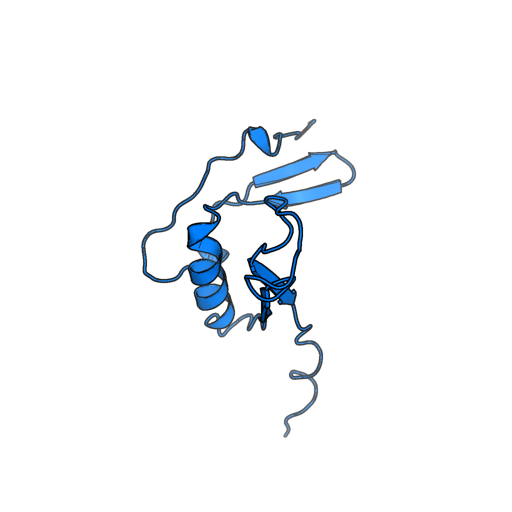61.75 82 HIS A O 1
ATOM 668 N N . ASP A 1 83 ? -12.913 7.193 16.528 1.00 67.19 83 ASP A N 1
ATOM 669 C CA . ASP A 1 83 ? -11.513 6.801 16.317 1.00 67.19 83 ASP A CA 1
ATOM 670 C C . ASP A 1 83 ? -10.870 6.116 17.535 1.00 67.19 83 ASP A C 1
ATOM 672 O O . ASP A 1 83 ? -9.727 5.657 17.477 1.00 67.19 83 ASP A O 1
ATOM 676 N N . ASP A 1 84 ? -11.582 6.020 18.658 1.00 66.62 84 ASP A N 1
ATOM 677 C CA . ASP A 1 84 ? -11.006 5.519 19.908 1.00 66.62 84 ASP A CA 1
ATOM 678 C C . ASP A 1 84 ? -10.811 3.992 19.922 1.00 66.62 84 ASP A C 1
ATOM 680 O O . ASP A 1 84 ? -10.001 3.462 20.691 1.00 66.62 84 ASP A O 1
ATOM 684 N N . TYR A 1 85 ? -11.531 3.285 19.049 1.00 66.50 85 TYR A N 1
ATOM 685 C CA . TYR A 1 85 ? -11.404 1.842 18.833 1.00 66.50 85 TYR A CA 1
ATOM 686 C C . TYR A 1 85 ? -10.780 1.489 17.484 1.00 66.50 85 TYR A C 1
ATOM 688 O O . TYR A 1 85 ? -10.851 0.327 17.085 1.00 66.50 85 TYR A O 1
ATOM 696 N N . LEU A 1 86 ? -10.187 2.471 16.796 1.00 66.75 86 LEU A N 1
ATOM 697 C CA . LEU A 1 86 ? -9.650 2.285 15.456 1.00 66.75 86 LEU A CA 1
ATOM 698 C C . LEU A 1 86 ? -8.644 1.128 15.440 1.00 66.75 86 LEU A C 1
ATOM 700 O O . LEU A 1 86 ? -7.684 1.085 16.221 1.00 66.75 86 LEU A O 1
ATOM 704 N N . GLU A 1 87 ? -8.915 0.174 14.559 1.00 69.50 87 GLU A N 1
ATOM 705 C CA . GLU A 1 87 ? -7.979 -0.867 14.178 1.00 69.50 87 GLU A CA 1
ATOM 706 C C . GLU A 1 87 ? -7.041 -0.268 13.135 1.00 69.50 87 GLU A C 1
ATOM 708 O O . GLU A 1 87 ? -7.493 0.268 12.125 1.00 69.50 87 GLU A O 1
ATOM 713 N N . TYR A 1 88 ? -5.743 -0.294 13.416 1.00 71.19 88 TYR A N 1
ATOM 714 C CA . TYR A 1 88 ? -4.727 0.184 12.493 1.00 71.19 88 TYR A CA 1
ATOM 715 C C . TYR A 1 88 ? -3.916 -0.991 11.963 1.00 71.19 88 TYR A C 1
ATOM 717 O O . TYR A 1 88 ? -3.769 -2.027 12.622 1.00 71.19 88 TYR A O 1
ATOM 725 N N . ARG A 1 89 ? -3.369 -0.793 10.766 1.00 69.56 89 ARG A N 1
ATOM 726 C CA . ARG A 1 89 ? -2.299 -1.615 10.216 1.00 69.56 89 ARG A CA 1
ATOM 727 C C . ARG A 1 89 ? -1.114 -0.704 9.967 1.00 69.56 89 ARG A C 1
ATOM 729 O O . ARG A 1 89 ? -1.252 0.280 9.243 1.00 69.56 89 ARG A O 1
ATOM 736 N N . LEU A 1 90 ? -0.002 -0.991 10.625 1.00 72.88 90 LEU A N 1
ATOM 737 C CA . LEU A 1 90 ? 1.270 -0.343 10.365 1.00 72.88 90 LEU A CA 1
ATOM 738 C C . LEU A 1 90 ? 2.053 -1.240 9.414 1.00 72.88 90 LEU A C 1
ATOM 740 O O . LEU A 1 90 ? 2.172 -2.439 9.662 1.00 72.88 90 LEU A O 1
ATOM 744 N N . TYR A 1 91 ? 2.557 -0.644 8.342 1.00 73.12 91 TYR A N 1
ATOM 745 C CA . TYR A 1 91 ? 3.455 -1.289 7.400 1.00 73.12 91 TYR A CA 1
ATOM 746 C C . TYR A 1 91 ? 4.790 -0.567 7.498 1.00 73.12 91 TYR A C 1
ATOM 748 O O . TYR A 1 91 ? 4.877 0.616 7.173 1.00 73.12 91 TYR A O 1
ATOM 756 N N . GLU A 1 92 ? 5.807 -1.258 7.988 1.00 71.62 92 GLU A N 1
ATOM 757 C CA . GLU A 1 92 ? 7.162 -0.733 8.091 1.00 71.62 92 GLU A CA 1
ATOM 758 C C . GLU A 1 92 ? 8.059 -1.538 7.157 1.00 71.62 92 GLU A C 1
ATOM 760 O O . GLU A 1 92 ? 8.132 -2.762 7.254 1.00 71.62 92 GLU A O 1
ATOM 765 N N . LEU A 1 93 ? 8.717 -0.861 6.216 1.00 73.12 93 LEU A N 1
ATOM 766 C CA . LEU A 1 93 ? 9.773 -1.488 5.431 1.00 73.12 93 LEU A CA 1
ATOM 767 C C . LEU A 1 93 ? 10.926 -1.809 6.380 1.00 73.12 93 LEU A C 1
ATOM 769 O O . LEU A 1 93 ? 11.575 -0.904 6.898 1.00 73.12 93 LEU A O 1
ATOM 773 N N . SER A 1 94 ? 11.206 -3.092 6.586 1.00 64.88 94 SER A N 1
ATOM 774 C CA . SER A 1 94 ? 12.482 -3.477 7.175 1.00 64.88 94 SER A CA 1
ATOM 775 C C . SER A 1 94 ? 13.535 -3.352 6.079 1.00 64.88 94 SER A C 1
ATOM 777 O O . SER A 1 94 ? 13.448 -4.059 5.071 1.00 64.88 94 SER A O 1
ATOM 779 N N . GLU A 1 95 ? 14.501 -2.447 6.243 1.00 56.56 95 GLU A N 1
ATOM 780 C CA . GLU A 1 95 ? 15.635 -2.350 5.326 1.00 56.56 95 GLU A CA 1
ATOM 781 C C . GLU A 1 95 ? 16.340 -3.706 5.258 1.00 56.56 95 GLU A C 1
ATOM 783 O O . GLU A 1 95 ? 16.975 -4.166 6.204 1.00 56.56 95 GLU A O 1
ATOM 788 N N . LEU A 1 96 ? 16.243 -4.365 4.108 1.00 52.16 96 LEU A N 1
ATOM 789 C CA . LEU A 1 96 ? 16.973 -5.591 3.812 1.00 52.16 96 LEU A CA 1
ATOM 790 C C . LEU A 1 96 ? 18.423 -5.259 3.406 1.00 52.16 96 LEU A C 1
ATOM 792 O O . LEU A 1 96 ? 18.940 -5.793 2.427 1.00 52.16 96 LEU A O 1
ATOM 796 N N . MET A 1 97 ? 19.085 -4.355 4.140 1.00 48.19 97 MET A N 1
ATOM 797 C CA . MET A 1 97 ? 20.487 -3.997 3.893 1.00 48.19 97 MET A CA 1
ATOM 798 C C . MET A 1 97 ? 21.487 -5.001 4.490 1.00 48.19 97 MET A C 1
ATOM 800 O O . MET A 1 97 ? 22.622 -5.051 4.026 1.00 48.19 97 MET A O 1
ATOM 804 N N . ASP A 1 98 ? 21.078 -5.883 5.409 1.00 44.97 98 ASP A N 1
ATOM 805 C CA . ASP A 1 98 ? 22.033 -6.760 6.113 1.00 44.97 98 ASP A CA 1
ATOM 806 C C . ASP A 1 98 ? 22.258 -8.156 5.494 1.00 44.97 98 ASP A C 1
ATOM 808 O O . ASP A 1 98 ? 23.193 -8.851 5.876 1.00 44.97 98 ASP A O 1
ATOM 812 N N . LEU A 1 99 ? 21.471 -8.602 4.505 1.00 42.66 99 LEU A N 1
ATOM 813 C CA . LEU A 1 99 ? 21.514 -10.011 4.047 1.00 42.66 99 LEU A CA 1
ATOM 814 C C . LEU A 1 99 ? 22.253 -10.279 2.730 1.00 42.66 99 LEU A C 1
ATOM 816 O O . LEU A 1 99 ? 22.394 -11.442 2.356 1.00 42.66 99 LEU A O 1
ATOM 820 N N . LYS A 1 100 ? 22.770 -9.256 2.034 1.00 45.03 100 LYS A N 1
ATOM 821 C CA . LYS A 1 100 ? 23.700 -9.487 0.907 1.00 45.03 100 LYS A CA 1
ATOM 822 C C . LYS A 1 100 ? 25.176 -9.442 1.324 1.00 45.03 100 LYS A C 1
ATOM 824 O O . LYS A 1 100 ? 26.034 -9.750 0.504 1.00 45.03 100 LYS A O 1
ATOM 829 N N . MET A 1 101 ? 25.464 -9.095 2.583 1.00 44.81 101 MET A N 1
ATOM 830 C CA . MET A 1 101 ? 26.831 -8.995 3.111 1.00 44.81 101 MET A CA 1
ATOM 831 C C . MET A 1 101 ? 27.338 -10.261 3.819 1.00 44.81 101 MET A C 1
ATOM 833 O O . MET A 1 101 ? 28.539 -10.353 4.052 1.00 44.81 101 MET A O 1
ATOM 837 N N . GLU A 1 102 ? 26.502 -11.266 4.108 1.00 46.97 102 GLU A N 1
ATOM 838 C CA . GLU A 1 102 ? 26.951 -12.481 4.810 1.00 46.97 102 GLU A CA 1
ATOM 839 C C . GLU A 1 102 ? 26.292 -13.766 4.279 1.00 46.97 102 GLU A C 1
ATOM 841 O O . GLU A 1 102 ? 25.213 -14.153 4.715 1.00 46.97 102 GLU A O 1
ATOM 846 N N . SER A 1 103 ? 26.959 -14.426 3.322 1.00 39.91 103 SER A N 1
ATOM 847 C CA . SER A 1 103 ? 26.979 -15.887 3.067 1.00 39.91 103 SER A CA 1
ATOM 848 C C . SER A 1 103 ? 27.703 -16.110 1.720 1.00 39.91 103 SER A C 1
ATOM 850 O O . SER A 1 103 ? 27.095 -15.989 0.663 1.00 39.91 103 SER A O 1
ATOM 852 N N . SER A 1 104 ? 29.045 -16.076 1.684 1.00 42.19 104 SER A N 1
ATOM 853 C CA . SER A 1 104 ? 29.983 -17.221 1.834 1.00 42.19 104 SER A CA 1
ATOM 854 C C . SER A 1 104 ? 29.806 -18.269 0.716 1.00 42.19 104 SER A C 1
ATOM 856 O O . SER A 1 104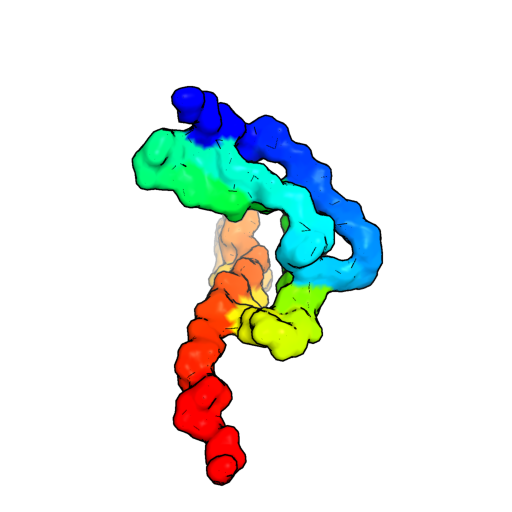 ? 28.733 -18.847 0.606 1.00 42.19 104 SER A O 1
ATOM 858 N N . LEU A 1 105 ? 30.783 -18.576 -0.151 1.00 43.12 105 LEU A N 1
ATOM 859 C CA . LEU A 1 105 ? 32.253 -18.667 -0.032 1.00 43.12 105 LEU A CA 1
ATOM 860 C C . LEU A 1 105 ? 32.975 -18.135 -1.280 1.00 43.12 105 LEU A C 1
ATOM 862 O O . LEU A 1 105 ? 32.442 -18.340 -2.393 1.00 43.12 105 LEU A O 1
#

Radius of gyration: 18.71 Å; chains: 1; bounding box: 50×40×48 Å

pLDDT: mean 75.04, std 14.8, range [39.91, 94.31]

Organism: Nicotiana tabacum (NCBI:txid4097)

Foldseek 3Di:
DFPAPDPVNADEDDFDDQADEPVSFDWDWHDGPVDTDTDHHYDPVCVVRHLVHCCPPPVRRWDWDKDWDFCDDPPPDPDDDPNNRDIDIDTDTDPPPPPVVDDDD

Sequence (105 aa):
MEIVESILNLPLQDPPGEDFSASDLSWTKVGNVERYDDVALILYDRVDAFIIGECCNVEFPTRFHIERGRKRSRGSLKEYKHDDYLEYRLYELSELMDLKMESSL

Secondary structure (DSSP, 8-state):
------GGGSPEE--SSSS--GGGS--EEEE-SS-EEEE-EE-GGGHHHHHHHHHT-SSS-PEEEEEEEESS-TT--SS--GGGG-EEEEEEEE-TTSSSSS---